Protein AF-A0A1G3PX96-F1 (afdb_monomer_lite)

Foldseek 3Di:
DVVVVVVVVVVVVVVVVVVPDPWDQWDQDLQAIDTDQFAHPVDGDGLQQWPDWDWDDDPPFIKIATAGPDLVVRLVRHDPVVSVVLVVCVVVVGHSTIHTCVVDPDDPVVVVVVNVVSSCVNVVVVD

Structure (mmCIF, N/CA/C/O backbone):
data_AF-A0A1G3PX96-F1
#
_entry.id   AF-A0A1G3PX96-F1
#
loop_
_atom_site.group_PDB
_atom_site.id
_atom_site.type_symbol
_atom_site.label_atom_id
_atom_site.label_alt_id
_atom_site.label_comp_id
_atom_site.label_asym_id
_atom_site.label_entity_id
_atom_site.label_seq_id
_atom_site.pdbx_PDB_ins_code
_atom_site.Cartn_x
_atom_site.Cartn_y
_atom_site.Cartn_z
_atom_site.occupancy
_atom_site.B_iso_or_equiv
_atom_site.auth_seq_id
_atom_site.auth_comp_id
_atom_site.auth_asym_id
_atom_site.auth_atom_id
_atom_site.pdbx_PDB_model_num
ATOM 1 N N . MET A 1 1 ? 21.114 -0.014 -28.220 1.00 61.03 1 MET A N 1
ATOM 2 C CA . MET A 1 1 ? 21.892 0.699 -27.184 1.00 61.03 1 MET A CA 1
ATOM 3 C C . MET A 1 1 ? 21.071 1.839 -26.574 1.00 61.03 1 MET A C 1
ATOM 5 O O . MET A 1 1 ? 20.675 1.695 -25.434 1.00 61.03 1 MET A O 1
ATOM 9 N N . MET A 1 2 ? 20.618 2.831 -27.353 1.00 66.69 2 MET A N 1
ATOM 10 C CA . MET A 1 2 ? 19.869 4.022 -26.882 1.00 66.69 2 MET A CA 1
ATOM 11 C C . MET A 1 2 ? 18.605 3.819 -26.003 1.00 66.69 2 MET A C 1
ATOM 13 O O . MET A 1 2 ? 18.319 4.648 -25.145 1.00 66.69 2 MET A O 1
ATOM 17 N N . LEU A 1 3 ? 17.810 2.759 -26.208 1.00 58.66 3 LEU A N 1
ATOM 18 C CA . LEU A 1 3 ? 16.559 2.534 -25.450 1.00 58.66 3 LEU A CA 1
ATOM 19 C C . LEU A 1 3 ? 16.793 2.022 -24.018 1.00 58.66 3 LEU A C 1
ATOM 21 O O . LEU A 1 3 ? 16.001 2.315 -23.124 1.00 58.66 3 LEU A O 1
ATOM 25 N N . LEU A 1 4 ? 17.881 1.276 -23.798 1.00 61.78 4 LEU A N 1
ATOM 26 C CA . LEU A 1 4 ? 18.263 0.781 -22.471 1.00 61.78 4 LEU A CA 1
ATOM 27 C C . LEU A 1 4 ? 18.743 1.932 -21.577 1.00 61.78 4 LEU A C 1
ATOM 29 O O . LEU A 1 4 ? 18.381 1.985 -20.402 1.00 61.78 4 LEU A O 1
ATOM 33 N N . ASP A 1 5 ? 19.461 2.894 -22.161 1.00 73.31 5 ASP A N 1
ATOM 34 C CA . ASP A 1 5 ? 19.997 4.059 -21.451 1.00 73.31 5 ASP A CA 1
ATOM 35 C C . ASP A 1 5 ? 18.872 4.975 -20.935 1.00 73.31 5 ASP A C 1
ATOM 37 O O . ASP A 1 5 ? 18.898 5.422 -19.787 1.00 73.31 5 ASP A O 1
ATOM 41 N N . LEU A 1 6 ? 17.817 5.183 -21.735 1.00 79.19 6 LEU A N 1
ATOM 42 C CA . LEU A 1 6 ? 16.636 5.958 -21.331 1.00 79.19 6 LEU A CA 1
ATOM 43 C C . LEU A 1 6 ? 15.854 5.294 -20.189 1.00 79.19 6 LEU A C 1
ATOM 45 O O . LEU A 1 6 ? 15.418 5.977 -19.259 1.00 79.19 6 LEU A O 1
ATOM 49 N N . GLY A 1 7 ? 15.695 3.967 -20.235 1.00 78.12 7 GLY A N 1
ATOM 50 C CA . GLY A 1 7 ? 15.040 3.206 -19.169 1.00 78.12 7 GLY A CA 1
ATOM 51 C C . GLY A 1 7 ? 15.807 3.285 -17.848 1.00 78.12 7 GLY A C 1
ATOM 52 O O . GLY A 1 7 ? 15.207 3.501 -16.792 1.00 78.12 7 GLY A O 1
ATOM 53 N N . PHE A 1 8 ? 17.138 3.190 -17.913 1.00 82.94 8 PHE A N 1
ATOM 54 C CA . PHE A 1 8 ? 18.003 3.339 -16.746 1.00 82.94 8 PHE A CA 1
ATOM 55 C C . PHE A 1 8 ? 17.891 4.741 -16.137 1.00 82.94 8 PHE A C 1
ATOM 57 O O . PHE A 1 8 ? 17.605 4.865 -14.944 1.00 82.94 8 PHE A O 1
ATOM 64 N N . ILE A 1 9 ? 18.004 5.794 -16.952 1.00 86.81 9 ILE A N 1
ATOM 65 C CA . ILE A 1 9 ? 17.875 7.187 -16.497 1.00 86.81 9 ILE A CA 1
ATOM 66 C C . ILE A 1 9 ? 16.503 7.435 -15.852 1.00 86.81 9 ILE A C 1
ATOM 68 O O . ILE A 1 9 ? 16.428 7.999 -14.760 1.00 86.81 9 ILE A O 1
ATOM 72 N N . ALA A 1 10 ? 15.410 6.973 -16.468 1.00 82.88 10 ALA A N 1
ATOM 73 C CA . ALA A 1 10 ? 14.068 7.114 -15.904 1.00 82.88 10 ALA A CA 1
ATOM 74 C C . ALA A 1 10 ? 13.923 6.396 -14.549 1.00 82.88 10 ALA A C 1
ATOM 76 O O . ALA A 1 10 ? 13.342 6.952 -13.611 1.00 82.88 10 ALA A O 1
ATOM 77 N N . SER A 1 11 ? 14.484 5.188 -14.423 1.00 80.69 11 SER A N 1
ATOM 78 C CA . SER A 1 11 ? 14.477 4.427 -13.170 1.00 80.69 11 SER A CA 1
ATOM 79 C C . SER A 1 11 ? 15.284 5.118 -12.065 1.00 80.69 11 SER A C 1
ATOM 81 O O . SER A 1 11 ? 14.831 5.172 -10.921 1.00 80.69 11 SER A O 1
ATOM 83 N N . LEU A 1 12 ? 16.419 5.734 -12.415 1.00 87.44 12 LEU A N 1
ATOM 84 C CA . LEU A 1 12 ? 17.262 6.483 -11.488 1.00 87.44 12 LEU A CA 1
ATOM 85 C C . LEU A 1 12 ? 16.552 7.746 -10.991 1.00 87.44 12 LEU A C 1
ATOM 87 O O . LEU A 1 12 ? 16.491 7.980 -9.786 1.00 87.44 12 LEU A O 1
ATOM 91 N N . ILE A 1 13 ? 15.944 8.521 -11.897 1.00 86.75 13 ILE A N 1
ATOM 92 C CA . ILE A 1 13 ? 15.150 9.708 -11.541 1.00 86.75 13 ILE A CA 1
ATOM 93 C C . ILE A 1 13 ? 13.994 9.318 -10.612 1.00 86.75 13 ILE A C 1
ATOM 95 O O . ILE A 1 13 ? 13.744 9.994 -9.612 1.00 86.75 13 ILE A O 1
ATOM 99 N N . TYR A 1 14 ? 13.292 8.221 -10.913 1.00 83.06 14 TYR A N 1
ATOM 100 C CA . TYR A 1 14 ? 12.226 7.707 -10.055 1.00 83.06 14 TYR A CA 1
ATOM 101 C C . TYR A 1 14 ? 12.754 7.277 -8.678 1.00 83.06 14 TYR A C 1
ATOM 103 O O . TYR A 1 14 ? 12.148 7.607 -7.658 1.00 83.06 14 TYR A O 1
ATOM 111 N N . GLY A 1 15 ? 13.897 6.591 -8.624 1.00 80.94 15 GLY A N 1
ATOM 112 C CA . GLY A 1 15 ? 14.554 6.196 -7.378 1.00 80.94 15 GLY A CA 1
ATOM 113 C C . GLY A 1 15 ? 14.916 7.397 -6.504 1.00 80.94 15 GLY A C 1
ATOM 114 O O . GLY A 1 15 ? 14.506 7.458 -5.348 1.00 80.94 15 GLY A O 1
ATOM 115 N N . VAL A 1 16 ? 15.590 8.398 -7.076 1.00 85.94 16 VAL A N 1
ATOM 116 C CA . VAL A 1 16 ? 15.965 9.635 -6.372 1.00 85.94 16 VAL A CA 1
ATOM 117 C C . VAL A 1 16 ? 14.732 10.377 -5.854 1.00 85.94 16 VAL A C 1
ATOM 119 O O . VAL A 1 16 ? 14.710 10.785 -4.693 1.00 85.94 16 VAL A O 1
ATOM 122 N N . LYS A 1 17 ? 13.665 10.488 -6.659 1.00 83.81 17 LYS A N 1
ATOM 123 C CA . LYS A 1 17 ? 12.395 11.081 -6.207 1.00 83.81 17 LYS A CA 1
ATOM 124 C C . LYS A 1 17 ? 11.827 10.366 -4.978 1.00 83.81 17 LYS A C 1
ATOM 126 O O . LYS A 1 17 ? 11.394 11.040 -4.053 1.00 83.81 17 LYS A O 1
ATOM 131 N N . ASN A 1 18 ? 11.869 9.034 -4.934 1.00 78.75 18 ASN A N 1
ATOM 132 C CA . ASN A 1 18 ? 11.373 8.262 -3.787 1.00 78.75 18 ASN A CA 1
ATOM 133 C C . ASN A 1 18 ? 12.252 8.373 -2.531 1.00 78.75 18 ASN A C 1
ATOM 135 O O . ASN A 1 18 ? 11.739 8.194 -1.429 1.00 78.75 18 ASN A O 1
ATOM 139 N N . ILE A 1 19 ? 13.553 8.642 -2.683 1.00 81.19 19 ILE A N 1
ATOM 140 C CA . ILE A 1 19 ? 14.466 8.883 -1.553 1.00 81.19 19 ILE A CA 1
ATOM 141 C C . ILE A 1 19 ? 14.180 10.249 -0.914 1.00 81.19 19 ILE A C 1
ATOM 143 O O . ILE A 1 19 ? 14.236 10.388 0.305 1.00 81.19 19 ILE A O 1
ATOM 147 N N . ILE A 1 20 ? 13.865 11.256 -1.733 1.00 86.75 20 ILE A N 1
ATOM 148 C CA . ILE A 1 20 ? 13.573 12.621 -1.269 1.00 86.75 20 ILE A CA 1
ATOM 149 C C . ILE A 1 20 ? 12.134 12.738 -0.737 1.00 86.75 20 ILE A C 1
ATOM 151 O O . ILE A 1 20 ? 11.863 13.566 0.134 1.00 86.75 20 ILE A O 1
ATOM 155 N N . ASP A 1 21 ? 11.210 11.914 -1.237 1.00 81.00 21 ASP A N 1
ATOM 156 C CA . ASP A 1 21 ? 9.813 11.886 -0.808 1.00 81.00 21 ASP A CA 1
ATOM 157 C C . ASP A 1 21 ? 9.669 11.354 0.629 1.00 81.00 21 ASP A C 1
ATOM 159 O O . ASP A 1 21 ? 9.725 10.148 0.882 1.00 81.00 21 ASP A O 1
ATOM 163 N N . LYS A 1 22 ? 9.453 12.288 1.562 1.00 80.62 22 LYS A N 1
ATOM 164 C CA . LYS A 1 22 ? 9.230 12.032 2.993 1.00 80.62 22 LYS A CA 1
ATOM 165 C C . LYS A 1 22 ? 7.772 11.712 3.339 1.00 80.62 22 LYS A C 1
ATOM 167 O O . LYS A 1 22 ? 7.435 11.677 4.522 1.00 80.62 22 LYS A O 1
ATOM 172 N N . SER A 1 23 ? 6.894 11.522 2.351 1.00 82.81 23 SER A N 1
ATOM 173 C CA . SER A 1 23 ? 5.529 11.079 2.629 1.00 82.81 23 SER A CA 1
ATOM 174 C C . SER A 1 23 ? 5.536 9.714 3.333 1.00 82.81 23 SER A C 1
ATOM 176 O O . SER A 1 23 ? 6.372 8.855 3.023 1.00 82.81 23 SER A O 1
ATOM 178 N N . PRO A 1 24 ? 4.629 9.489 4.301 1.00 84.75 24 PRO A N 1
ATOM 179 C CA . PRO A 1 24 ? 4.550 8.214 4.991 1.00 84.75 24 PRO A CA 1
ATOM 180 C C . PRO A 1 24 ? 4.276 7.080 4.000 1.00 84.75 24 PRO A C 1
ATOM 182 O O . PRO A 1 24 ? 3.464 7.194 3.074 1.00 84.75 24 PRO A O 1
ATOM 185 N N . LEU A 1 25 ? 4.974 5.961 4.211 1.00 84.44 25 LEU A N 1
ATOM 186 C CA . LEU A 1 25 ? 4.855 4.777 3.358 1.00 84.44 25 LEU A CA 1
ATOM 187 C C . LEU A 1 25 ? 3.440 4.202 3.414 1.00 84.44 25 LEU A C 1
ATOM 189 O O . LEU A 1 25 ? 2.905 3.770 2.392 1.00 84.44 25 LEU A O 1
ATOM 193 N N . LEU A 1 26 ? 2.869 4.234 4.617 1.00 86.38 26 LEU A N 1
ATOM 194 C CA . LEU A 1 26 ? 1.548 3.748 4.952 1.00 86.38 26 LEU A CA 1
ATOM 195 C C . LEU A 1 26 ? 1.022 4.530 6.161 1.00 86.38 26 LEU A C 1
ATOM 197 O O . LEU A 1 26 ? 1.739 4.708 7.145 1.00 86.38 26 LEU A O 1
ATOM 201 N N . ILE A 1 27 ? -0.224 4.973 6.081 1.00 89.19 27 ILE A N 1
ATOM 202 C CA . ILE A 1 27 ? -1.029 5.459 7.197 1.00 89.19 27 ILE A CA 1
ATOM 203 C C . ILE A 1 27 ? -2.162 4.455 7.370 1.00 89.19 27 ILE A C 1
ATOM 205 O O . ILE A 1 27 ? -2.827 4.105 6.397 1.00 89.19 27 ILE A O 1
ATOM 209 N N . ILE A 1 28 ? -2.362 3.999 8.602 1.00 88.75 28 ILE A N 1
ATOM 210 C CA . ILE A 1 28 ? -3.469 3.126 8.993 1.00 88.75 28 ILE A CA 1
ATOM 211 C C . ILE A 1 28 ? -4.318 3.922 9.983 1.00 88.75 28 ILE A C 1
ATOM 213 O O . ILE A 1 28 ? -3.783 4.444 10.963 1.00 88.75 28 ILE A O 1
ATOM 217 N N . SER A 1 29 ? -5.616 4.041 9.720 1.00 89.69 29 SER A N 1
ATOM 218 C CA . SER A 1 29 ? -6.570 4.717 10.601 1.00 89.69 29 SER A CA 1
ATOM 219 C C . SER A 1 29 ? -7.841 3.886 10.785 1.00 89.69 29 SER A C 1
ATOM 221 O O . SER A 1 29 ? -8.016 2.824 10.185 1.00 89.69 29 SER A O 1
ATOM 223 N N . SER A 1 30 ? -8.766 4.375 11.610 1.00 86.56 30 SER A N 1
ATOM 224 C CA . SER A 1 30 ? -10.087 3.766 11.792 1.00 86.56 30 SER A CA 1
ATOM 225 C C . SER A 1 30 ? -10.942 3.765 10.520 1.00 86.56 30 SER A C 1
ATOM 227 O O . SER A 1 30 ? -11.882 2.982 10.413 1.00 86.56 30 SER A O 1
ATOM 229 N N . GLU A 1 31 ? -10.644 4.624 9.548 1.00 89.94 31 GLU A N 1
ATOM 230 C CA . GLU A 1 31 ? -11.394 4.756 8.294 1.00 89.94 31 GLU A CA 1
ATOM 231 C C . GLU A 1 31 ? -10.811 3.887 7.177 1.00 89.94 31 GLU A C 1
ATOM 233 O O . GLU A 1 31 ? -11.557 3.433 6.309 1.00 89.94 31 GLU A O 1
ATOM 238 N N . GLY A 1 32 ? -9.498 3.649 7.183 1.00 92.31 32 GLY A N 1
ATOM 239 C CA . GLY A 1 32 ? -8.851 2.874 6.135 1.00 92.31 32 GLY A CA 1
ATOM 240 C C . GLY A 1 32 ? -7.331 2.959 6.131 1.00 92.31 32 GLY A C 1
ATOM 241 O O . GLY A 1 32 ? -6.684 3.179 7.157 1.00 92.31 32 GLY A O 1
ATOM 242 N N . ILE A 1 33 ? -6.774 2.787 4.934 1.00 92.88 33 ILE A N 1
ATOM 243 C CA . ILE A 1 33 ? -5.342 2.863 4.660 1.00 92.88 33 ILE A CA 1
ATOM 244 C C . ILE A 1 33 ? -5.031 3.830 3.515 1.00 92.88 33 ILE A C 1
ATOM 246 O O . ILE A 1 33 ? -5.699 3.856 2.482 1.00 92.88 33 ILE A O 1
ATOM 250 N N . SER A 1 34 ? -3.973 4.616 3.671 1.00 93.56 34 SER A N 1
ATOM 251 C CA . SER A 1 34 ? -3.445 5.500 2.626 1.00 93.56 34 SER A CA 1
ATOM 252 C C . SER A 1 34 ? -1.923 5.510 2.664 1.00 93.56 34 SER A C 1
ATOM 254 O O . SER A 1 34 ? -1.307 4.891 3.529 1.00 93.56 34 SER A O 1
ATOM 256 N N . GLY A 1 35 ? -1.280 6.169 1.705 1.00 89.38 35 GLY A N 1
ATOM 257 C CA . GLY A 1 35 ? 0.171 6.311 1.700 1.00 89.38 35 GLY A CA 1
ATOM 258 C C . GLY A 1 35 ? 0.795 6.040 0.346 1.00 89.38 35 GLY A C 1
ATOM 259 O O . GLY A 1 35 ? 0.151 5.636 -0.623 1.00 89.38 35 GLY A O 1
ATOM 260 N N . ARG A 1 36 ? 2.107 6.257 0.284 1.00 86.00 36 ARG A N 1
ATOM 261 C CA . ARG A 1 36 ? 2.871 6.315 -0.967 1.00 86.00 36 ARG A CA 1
ATOM 262 C C . ARG A 1 36 ? 2.639 5.136 -1.925 1.00 86.00 36 ARG A C 1
ATOM 264 O O . ARG A 1 36 ? 2.661 5.346 -3.147 1.00 86.00 36 ARG A O 1
ATOM 271 N N . TYR A 1 37 ? 2.422 3.936 -1.379 1.00 83.88 37 TYR A N 1
ATOM 272 C CA . TYR A 1 37 ? 2.266 2.675 -2.118 1.00 83.88 37 TYR A CA 1
ATOM 273 C C . TYR A 1 37 ? 0.816 2.217 -2.339 1.00 83.88 37 TYR A C 1
ATOM 275 O O . TYR A 1 37 ? 0.612 1.220 -3.030 1.00 83.88 37 TYR A O 1
ATOM 283 N N . ILE A 1 38 ? -0.174 2.930 -1.793 1.00 89.06 38 ILE A N 1
ATOM 284 C CA . ILE A 1 38 ? -1.601 2.612 -1.955 1.00 89.06 38 ILE A CA 1
ATOM 285 C C . ILE A 1 38 ? -2.287 3.750 -2.711 1.00 89.06 38 ILE A C 1
ATOM 287 O O . ILE A 1 38 ? -2.311 3.757 -3.938 1.00 89.06 38 ILE A O 1
ATOM 291 N N . LEU A 1 39 ? -2.782 4.753 -1.992 1.00 89.31 39 LEU A N 1
ATOM 292 C CA . LEU A 1 39 ? -3.418 5.948 -2.531 1.00 89.31 39 LEU A CA 1
ATOM 293 C C . LEU A 1 39 ? -2.686 7.190 -2.006 1.00 89.31 39 LEU A C 1
ATOM 295 O O . LEU A 1 39 ? -2.165 7.157 -0.887 1.00 89.31 39 LEU A O 1
ATOM 299 N N . PRO A 1 40 ? -2.606 8.281 -2.795 1.00 86.06 40 PRO A N 1
ATOM 300 C CA . PRO A 1 40 ? -2.009 9.532 -2.322 1.00 86.06 40 PRO A CA 1
ATOM 301 C C . PRO A 1 40 ? -2.655 9.975 -1.003 1.00 86.06 40 PRO A C 1
ATOM 303 O O . PRO A 1 40 ? -3.813 9.672 -0.766 1.00 86.06 40 PRO A O 1
ATOM 306 N N . LEU A 1 41 ? -1.933 10.715 -0.156 1.00 85.19 41 LEU A N 1
ATOM 307 C CA . LEU A 1 41 ? -2.406 11.081 1.194 1.00 85.19 41 LEU A CA 1
ATOM 308 C C . LEU A 1 41 ? -3.720 11.880 1.219 1.00 85.19 41 LEU A C 1
ATOM 310 O O . LEU A 1 41 ? -4.372 11.940 2.255 1.00 85.19 41 LEU A O 1
ATOM 314 N N . SER A 1 42 ? -4.091 12.506 0.100 1.00 86.00 42 SER A N 1
ATOM 315 C CA . SER A 1 42 ? -5.380 13.181 -0.087 1.00 86.00 42 SER A CA 1
ATOM 316 C C . SER A 1 42 ? -6.562 12.218 -0.237 1.00 86.00 42 SER A C 1
ATOM 318 O O . SER A 1 42 ? -7.704 12.657 -0.252 1.00 86.00 42 SER A O 1
ATOM 320 N N . GLU A 1 43 ? -6.291 10.925 -0.388 1.00 91.44 43 GLU A N 1
ATOM 321 C CA . GLU A 1 43 ? -7.248 9.859 -0.651 1.00 91.44 43 GLU A CA 1
ATOM 322 C C . GLU A 1 43 ? -7.075 8.735 0.375 1.00 91.44 43 GLU A C 1
ATOM 324 O O . GLU A 1 43 ? -5.994 8.518 0.926 1.00 91.44 43 GLU A O 1
ATOM 329 N N . MET A 1 44 ? -8.148 7.986 0.619 1.00 93.50 44 MET A N 1
ATOM 330 C CA . MET A 1 44 ? -8.167 6.890 1.588 1.00 93.50 44 MET A CA 1
ATOM 331 C C . MET A 1 44 ? -8.788 5.649 0.960 1.00 93.50 44 MET A C 1
ATOM 333 O O . MET A 1 44 ? -9.902 5.717 0.440 1.00 93.50 44 MET A O 1
ATOM 337 N N . LEU A 1 45 ? -8.090 4.515 1.035 1.00 95.50 45 LEU A N 1
ATOM 338 C CA . LEU A 1 45 ? -8.670 3.220 0.705 1.00 95.50 45 LEU A CA 1
ATOM 339 C C . LEU A 1 45 ? -9.405 2.725 1.944 1.00 95.50 45 LEU A C 1
ATOM 341 O O . LEU A 1 45 ? -8.773 2.357 2.935 1.00 95.50 45 LEU A O 1
ATOM 345 N N . ARG A 1 46 ? -10.733 2.761 1.912 1.00 95.06 46 ARG A N 1
ATOM 346 C CA . ARG A 1 46 ? -11.542 2.465 3.093 1.00 95.06 46 ARG A CA 1
ATOM 347 C C . ARG A 1 46 ? -11.599 0.971 3.374 1.00 95.06 46 ARG A C 1
ATOM 349 O O . ARG A 1 46 ? -11.528 0.158 2.452 1.00 95.06 46 ARG A O 1
ATOM 356 N N . TRP A 1 47 ? -11.780 0.599 4.640 1.00 94.00 47 TRP A N 1
ATOM 357 C CA . TRP A 1 47 ? -11.844 -0.811 5.046 1.00 94.00 47 TRP A CA 1
ATOM 358 C C . TRP A 1 47 ? -12.937 -1.598 4.310 1.00 94.00 47 TRP A C 1
ATOM 360 O O . TRP A 1 47 ? -12.735 -2.762 3.966 1.00 94.00 47 TRP A O 1
ATOM 370 N N . GLU A 1 48 ? -14.073 -0.962 4.020 1.00 94.19 48 GLU A N 1
ATOM 371 C CA . GLU A 1 48 ? -15.183 -1.548 3.270 1.00 94.19 48 GLU A CA 1
ATOM 372 C C . GLU A 1 48 ? -14.876 -1.792 1.785 1.00 94.19 48 GLU A C 1
ATOM 374 O O . GLU A 1 48 ? -15.531 -2.635 1.169 1.00 94.19 48 GLU A O 1
ATOM 379 N N . GLU A 1 49 ? -13.889 -1.101 1.213 1.00 95.88 49 GLU A N 1
ATOM 380 C CA . GLU A 1 49 ? -13.459 -1.265 -0.182 1.00 95.88 49 GLU A CA 1
ATOM 381 C C . GLU A 1 49 ? -12.474 -2.432 -0.344 1.00 95.88 49 GLU A C 1
ATOM 383 O O . GLU A 1 49 ? -12.295 -2.947 -1.450 1.00 95.88 49 GLU A O 1
ATOM 388 N N . ILE A 1 50 ? -11.851 -2.868 0.755 1.00 95.12 50 ILE A N 1
ATOM 389 C CA . ILE A 1 50 ? -10.876 -3.958 0.771 1.00 95.12 50 ILE A CA 1
ATOM 390 C C . ILE A 1 50 ? -11.611 -5.299 0.778 1.00 95.12 50 ILE A C 1
ATOM 392 O O . ILE A 1 50 ? -12.432 -5.587 1.655 1.00 95.12 50 ILE A O 1
ATOM 396 N N . ASP A 1 51 ? -11.283 -6.137 -0.201 1.00 94.94 51 ASP A N 1
ATOM 397 C CA . ASP A 1 51 ? -11.736 -7.523 -0.267 1.00 94.94 51 ASP A CA 1
ATOM 398 C C . ASP A 1 51 ? -10.892 -8.380 0.684 1.00 94.94 51 ASP A C 1
ATOM 400 O O . ASP A 1 51 ? -11.381 -8.897 1.694 1.00 94.94 51 ASP A O 1
ATOM 404 N N . LYS A 1 52 ? -9.578 -8.423 0.442 1.00 92.56 52 LYS A N 1
ATOM 405 C CA . LYS A 1 52 ? -8.637 -9.226 1.227 1.00 92.56 52 LYS A CA 1
ATOM 406 C C . LYS A 1 52 ? -7.253 -8.601 1.309 1.00 92.56 52 LYS A C 1
ATOM 408 O O . LYS A 1 52 ? -6.788 -7.940 0.379 1.00 92.56 52 LYS A O 1
ATOM 413 N N . ILE A 1 53 ? -6.583 -8.894 2.417 1.00 91.50 53 ILE A N 1
ATOM 414 C CA . ILE A 1 53 ? -5.185 -8.562 2.675 1.00 91.50 53 ILE A CA 1
ATOM 415 C C . ILE A 1 53 ? -4.465 -9.877 2.954 1.00 91.50 53 ILE A C 1
ATOM 417 O O . ILE A 1 53 ? -4.952 -10.698 3.725 1.00 91.50 53 ILE A O 1
ATOM 421 N N . PHE A 1 54 ? -3.340 -10.116 2.290 1.00 91.12 54 PHE A N 1
ATOM 422 C CA . PHE A 1 54 ? -2.604 -11.368 2.439 1.00 91.12 54 PHE A CA 1
ATOM 423 C C . PHE A 1 54 ? -1.120 -11.185 2.148 1.00 91.12 54 PHE A C 1
ATOM 425 O O . PHE A 1 54 ? -0.718 -10.264 1.439 1.00 91.12 54 PHE A O 1
ATOM 432 N N . ILE A 1 55 ? -0.297 -12.092 2.667 1.00 90.75 55 ILE A N 1
ATOM 433 C CA . ILE A 1 55 ? 1.121 -12.165 2.320 1.00 90.75 55 ILE A CA 1
ATOM 434 C C . ILE A 1 55 ? 1.307 -13.245 1.269 1.00 90.75 55 ILE A C 1
ATOM 436 O O . ILE A 1 55 ? 0.786 -14.350 1.408 1.00 90.75 55 ILE A O 1
ATOM 440 N N . TYR A 1 56 ? 2.086 -12.945 0.238 1.00 91.31 56 TYR A N 1
ATOM 441 C CA . TYR A 1 56 ? 2.480 -13.935 -0.752 1.00 91.31 56 TYR A CA 1
ATOM 442 C C . TYR A 1 56 ? 3.971 -13.806 -1.097 1.00 91.31 56 TYR A C 1
ATOM 444 O O . TYR A 1 56 ? 4.554 -12.719 -0.982 1.00 91.31 56 TYR A O 1
ATOM 452 N N . PRO A 1 57 ? 4.631 -14.915 -1.476 1.00 90.44 57 PRO A N 1
ATOM 453 C CA . PRO A 1 57 ? 6.005 -14.868 -1.944 1.00 90.44 57 PRO A CA 1
ATOM 454 C C . PRO A 1 57 ? 6.059 -14.276 -3.355 1.00 90.44 57 PRO A C 1
ATOM 456 O O . PRO A 1 57 ? 5.331 -14.691 -4.255 1.00 90.44 57 PRO A O 1
ATOM 459 N N . PHE A 1 58 ? 6.976 -13.340 -3.566 1.00 87.81 58 PHE A N 1
ATOM 460 C CA . PHE A 1 58 ? 7.305 -12.809 -4.880 1.00 87.81 58 PHE A CA 1
ATOM 461 C C . PHE A 1 58 ? 8.820 -12.815 -5.056 1.00 87.81 58 PHE A C 1
ATOM 463 O O . PHE A 1 58 ? 9.549 -12.016 -4.459 1.00 87.81 58 PHE A O 1
ATOM 470 N N . ARG A 1 59 ? 9.305 -13.742 -5.890 1.00 86.44 59 ARG A N 1
ATOM 471 C CA . ARG A 1 59 ? 10.738 -14.034 -6.038 1.00 86.44 59 ARG A CA 1
ATOM 472 C C . ARG A 1 59 ? 11.370 -14.335 -4.667 1.00 86.44 59 ARG A C 1
ATOM 474 O O . ARG A 1 59 ? 10.934 -15.259 -3.994 1.00 86.44 59 ARG A O 1
ATOM 481 N N . PHE A 1 60 ? 12.370 -13.556 -4.255 1.00 85.31 60 PHE A N 1
ATOM 482 C CA . PHE A 1 60 ? 13.106 -13.714 -2.994 1.00 85.31 60 PHE A CA 1
ATOM 483 C C . PHE A 1 60 ? 12.546 -12.856 -1.847 1.00 85.31 60 PHE A C 1
ATOM 485 O O . PHE A 1 60 ? 13.202 -12.700 -0.821 1.00 85.31 60 PHE A O 1
ATOM 492 N N . GLN A 1 61 ? 11.372 -12.243 -2.026 1.00 86.12 61 GLN A N 1
ATOM 493 C CA . GLN A 1 61 ? 10.767 -11.338 -1.049 1.00 86.12 61 GLN A CA 1
ATOM 494 C C . GLN A 1 61 ? 9.351 -11.786 -0.685 1.00 86.12 61 GLN A C 1
ATOM 496 O O . GLN A 1 61 ? 8.671 -12.457 -1.461 1.00 86.12 61 GLN A O 1
ATOM 501 N N . ARG A 1 62 ? 8.892 -11.374 0.499 1.00 88.75 62 ARG A N 1
ATOM 502 C CA . ARG A 1 62 ? 7.476 -11.421 0.867 1.00 88.75 62 ARG A CA 1
ATOM 503 C C . ARG A 1 62 ? 6.832 -10.079 0.527 1.00 88.75 62 ARG A C 1
ATOM 505 O O . ARG A 1 62 ? 7.423 -9.021 0.752 1.00 88.75 62 ARG A O 1
ATOM 512 N N . ILE A 1 63 ? 5.630 -10.132 -0.030 1.00 90.75 63 ILE A N 1
ATOM 513 C CA . ILE A 1 63 ? 4.843 -8.955 -0.394 1.00 90.75 63 ILE A CA 1
ATOM 514 C C . ILE A 1 63 ? 3.496 -9.038 0.312 1.00 90.75 63 ILE A C 1
ATOM 516 O O . ILE A 1 63 ? 2.882 -10.102 0.362 1.00 90.75 63 ILE A O 1
ATOM 520 N N . ILE A 1 64 ? 3.039 -7.903 0.833 1.00 90.12 64 ILE A N 1
ATOM 521 C CA . ILE A 1 64 ? 1.650 -7.709 1.233 1.00 90.12 64 ILE A CA 1
ATOM 522 C C . ILE A 1 64 ? 0.852 -7.378 -0.028 1.00 90.12 64 ILE A C 1
ATOM 524 O O . ILE A 1 64 ? 1.070 -6.342 -0.665 1.00 90.12 64 ILE A O 1
ATOM 528 N N . GLY A 1 65 ? -0.057 -8.276 -0.383 1.00 92.75 65 GLY A N 1
ATOM 529 C CA . GLY A 1 65 ? -1.078 -8.070 -1.395 1.00 92.75 65 GLY A CA 1
ATOM 530 C C . GLY A 1 65 ? -2.341 -7.496 -0.769 1.00 92.75 65 GLY A C 1
ATOM 531 O O . GLY A 1 65 ? -2.839 -8.020 0.227 1.00 92.75 65 GLY A O 1
ATOM 532 N N . ILE A 1 66 ? -2.869 -6.436 -1.375 1.00 93.62 66 ILE A N 1
ATOM 533 C CA . ILE A 1 66 ? -4.172 -5.867 -1.029 1.00 93.62 66 ILE A CA 1
ATOM 534 C C . ILE A 1 66 ? -5.043 -5.945 -2.272 1.00 93.62 66 ILE A C 1
ATOM 536 O O . ILE A 1 66 ? -4.717 -5.350 -3.304 1.00 93.62 66 ILE A O 1
ATOM 540 N N . GLU A 1 67 ? -6.139 -6.688 -2.164 1.00 95.38 67 GLU A N 1
ATOM 541 C CA . GLU A 1 67 ? -7.162 -6.758 -3.197 1.00 95.38 67 GLU A CA 1
ATOM 542 C C . GLU A 1 67 ? -8.388 -5.953 -2.780 1.00 95.38 67 GLU A C 1
ATOM 544 O O . GLU A 1 67 ? -8.796 -5.970 -1.616 1.00 95.38 67 GLU A O 1
ATOM 549 N N . VAL A 1 68 ? -8.961 -5.230 -3.738 1.00 96.12 68 VAL A N 1
ATOM 550 C CA . VAL A 1 68 ? -10.123 -4.364 -3.525 1.00 96.12 68 VAL A CA 1
ATOM 551 C C . VAL A 1 68 ? -11.315 -4.880 -4.317 1.00 96.12 68 VAL A C 1
ATOM 553 O O . VAL A 1 68 ? -11.153 -5.509 -5.361 1.00 96.12 68 VAL A O 1
ATOM 556 N N . LYS A 1 69 ? -12.518 -4.585 -3.827 1.00 96.44 69 LYS A N 1
ATOM 557 C CA . LYS A 1 69 ? -13.775 -5.071 -4.413 1.00 96.44 69 LYS A CA 1
ATOM 558 C C . LYS A 1 69 ? -14.049 -4.486 -5.800 1.00 96.44 69 LYS A C 1
ATOM 560 O O . LYS A 1 69 ? -14.496 -5.209 -6.683 1.00 96.44 69 LYS A O 1
ATOM 565 N N . ASP A 1 70 ? -13.759 -3.196 -5.988 1.00 96.44 70 ASP A N 1
ATOM 566 C CA . ASP A 1 70 ? -13.866 -2.496 -7.275 1.00 96.44 70 ASP A CA 1
ATOM 567 C C . ASP A 1 70 ? -12.538 -1.801 -7.629 1.00 96.44 70 ASP A C 1
ATOM 569 O O . ASP A 1 70 ? -12.303 -0.638 -7.278 1.00 96.44 70 ASP A O 1
ATOM 573 N N . PRO A 1 71 ? -11.633 -2.515 -8.314 1.00 95.12 71 PRO A N 1
ATOM 574 C CA . PRO A 1 71 ? -10.323 -1.993 -8.674 1.00 95.12 71 PRO A CA 1
ATOM 575 C C . PRO A 1 71 ? -10.377 -0.769 -9.573 1.00 95.12 71 PRO A C 1
ATOM 577 O O . PRO A 1 71 ? -9.553 0.129 -9.425 1.00 95.12 71 PRO A O 1
ATOM 580 N N . GLU A 1 72 ? -11.318 -0.716 -10.511 1.00 94.38 72 GLU A N 1
ATOM 581 C CA . GLU A 1 72 ? -11.378 0.381 -11.471 1.00 94.38 72 GLU A CA 1
ATOM 582 C C . GLU A 1 72 ? -11.753 1.684 -10.769 1.00 94.38 72 GLU A C 1
ATOM 584 O O . GLU A 1 72 ? -11.061 2.688 -10.955 1.00 94.38 72 GLU A O 1
ATOM 589 N N . SER A 1 73 ? -12.757 1.649 -9.888 1.00 95.44 73 SER A N 1
ATOM 590 C CA . SER A 1 73 ? -13.136 2.794 -9.052 1.00 95.44 73 SER A CA 1
ATOM 591 C C . SER A 1 73 ? -11.979 3.263 -8.164 1.00 95.44 73 SER A C 1
ATOM 593 O O . SER A 1 73 ? -11.610 4.441 -8.166 1.00 95.44 73 SER A O 1
ATOM 595 N N . VAL A 1 74 ? -11.317 2.334 -7.463 1.00 95.81 74 VAL A N 1
ATOM 596 C CA . VAL A 1 74 ? -10.201 2.682 -6.574 1.00 95.81 74 VAL A CA 1
ATOM 597 C C . VAL A 1 74 ? -9.028 3.290 -7.346 1.00 95.81 74 VAL A C 1
ATOM 599 O O . VAL A 1 74 ? -8.490 4.321 -6.938 1.00 95.81 74 VAL A O 1
ATOM 602 N N . LEU A 1 75 ? -8.633 2.688 -8.469 1.00 94.19 75 LEU A N 1
ATOM 603 C CA . LEU A 1 75 ? -7.475 3.130 -9.244 1.00 94.19 75 LEU A CA 1
ATOM 604 C C . LEU A 1 75 ? -7.699 4.482 -9.936 1.00 94.19 75 LEU A C 1
ATOM 606 O O . LEU A 1 75 ? -6.720 5.162 -10.251 1.00 94.19 75 LEU A O 1
ATOM 610 N N . MET A 1 76 ? -8.947 4.915 -10.158 1.00 94.62 76 MET A N 1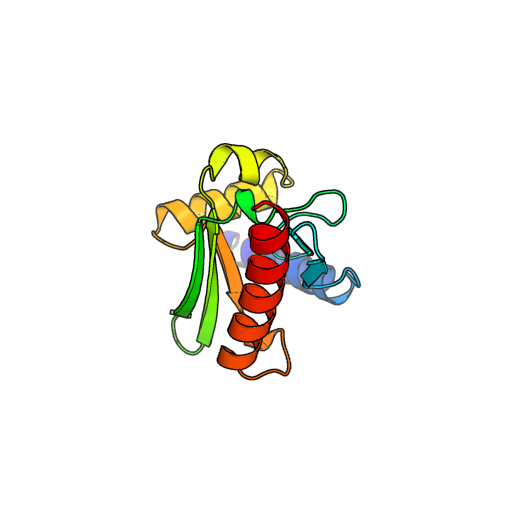
ATOM 611 C CA . MET A 1 76 ? -9.242 6.257 -10.681 1.00 94.62 76 MET A CA 1
ATOM 612 C C . MET A 1 76 ? -8.803 7.385 -9.739 1.00 94.62 76 MET A C 1
ATOM 614 O O . MET A 1 76 ? -8.511 8.475 -10.227 1.00 94.62 76 MET A O 1
ATOM 618 N N . ARG A 1 77 ? -8.661 7.109 -8.437 1.00 93.88 77 ARG A N 1
ATOM 619 C CA . ARG A 1 77 ? -8.167 8.055 -7.418 1.00 93.88 77 ARG A CA 1
ATOM 620 C C . ARG A 1 77 ? -6.642 8.223 -7.422 1.00 93.88 77 ARG A C 1
ATOM 622 O O . ARG A 1 77 ? -6.090 9.040 -6.689 1.00 93.88 77 ARG A O 1
ATOM 629 N N . MET A 1 78 ? -5.927 7.444 -8.236 1.00 90.88 78 MET A N 1
ATOM 630 C CA . MET A 1 78 ? -4.472 7.533 -8.360 1.00 90.88 78 MET A CA 1
ATOM 631 C C . MET A 1 78 ? -4.046 8.470 -9.498 1.00 90.88 78 MET A C 1
ATOM 633 O O . MET A 1 78 ? -4.701 8.518 -10.543 1.00 90.88 78 MET A O 1
ATOM 637 N N . PRO A 1 79 ? -2.864 9.110 -9.387 1.00 89.69 79 PRO A N 1
ATOM 638 C CA . PRO A 1 79 ? -2.231 9.770 -10.524 1.00 89.69 79 PRO A CA 1
ATOM 639 C C . PRO A 1 79 ? -2.080 8.815 -11.715 1.00 89.69 79 PRO A C 1
ATOM 641 O O . PRO A 1 79 ? -1.724 7.645 -11.540 1.00 89.69 79 PRO A O 1
ATOM 644 N N . GLU A 1 80 ? -2.281 9.323 -12.934 1.00 90.00 80 GLU A N 1
ATOM 645 C CA . GLU A 1 80 ? -2.382 8.510 -14.154 1.00 90.00 80 GLU A CA 1
ATOM 646 C C . GLU A 1 80 ? -1.211 7.532 -14.339 1.00 90.00 80 GLU A C 1
ATOM 648 O O . GLU A 1 80 ? -1.416 6.366 -14.677 1.00 90.00 80 GLU A O 1
ATOM 653 N N . ALA A 1 81 ? 0.018 7.980 -14.069 1.00 86.56 81 ALA A N 1
ATOM 654 C CA . ALA A 1 81 ? 1.204 7.137 -14.179 1.00 86.56 81 ALA A CA 1
ATOM 655 C C . ALA A 1 81 ? 1.146 5.921 -13.236 1.00 86.56 81 ALA A C 1
ATOM 657 O O . ALA A 1 81 ? 1.380 4.797 -13.681 1.00 86.56 81 ALA A O 1
ATOM 658 N N . LYS A 1 82 ? 0.776 6.126 -11.963 1.00 86.69 82 LYS A N 1
ATOM 659 C CA . LYS A 1 82 ? 0.653 5.039 -10.980 1.00 86.69 82 LYS A CA 1
ATOM 660 C C . LYS A 1 82 ? -0.534 4.128 -11.303 1.00 86.69 82 LYS A C 1
ATOM 662 O O . LYS A 1 82 ? -0.396 2.911 -11.229 1.00 86.69 82 LYS A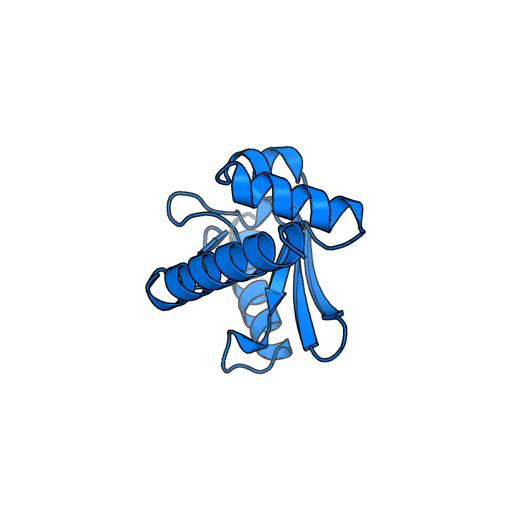 O 1
ATOM 667 N N . ARG A 1 83 ? -1.658 4.699 -11.752 1.00 92.56 83 ARG A N 1
ATOM 668 C CA . ARG A 1 83 ? -2.830 3.945 -12.223 1.00 92.56 83 ARG A CA 1
ATOM 669 C C . ARG A 1 83 ? -2.469 2.981 -13.354 1.00 92.56 83 ARG A C 1
ATOM 671 O O . ARG A 1 83 ? -2.848 1.816 -13.302 1.00 92.56 83 ARG A O 1
ATOM 678 N N . ARG A 1 84 ? -1.713 3.437 -14.362 1.00 91.25 84 ARG A N 1
ATOM 679 C CA . ARG A 1 84 ? -1.258 2.577 -15.472 1.00 91.25 84 ARG A CA 1
ATOM 680 C C . ARG A 1 84 ? -0.375 1.427 -14.984 1.00 91.25 84 ARG A C 1
ATOM 682 O O . ARG A 1 84 ? -0.579 0.295 -15.410 1.00 91.25 84 ARG A O 1
ATOM 689 N N . MET A 1 85 ? 0.557 1.700 -14.069 1.00 87.50 85 MET A N 1
ATOM 690 C CA . MET A 1 85 ? 1.413 0.664 -13.473 1.00 87.50 85 MET A CA 1
ATOM 691 C C . MET A 1 85 ? 0.597 -0.371 -12.690 1.00 87.50 85 MET A C 1
ATOM 693 O O . MET A 1 85 ? 0.806 -1.569 -12.866 1.00 87.50 85 MET A O 1
ATOM 697 N N . ALA A 1 86 ? -0.364 0.077 -11.878 1.00 90.50 86 ALA A N 1
ATOM 698 C CA . ALA A 1 86 ? -1.235 -0.809 -11.113 1.00 90.50 86 ALA A CA 1
ATOM 699 C C . ALA A 1 86 ? -2.098 -1.693 -12.029 1.00 90.50 86 ALA A C 1
ATOM 701 O O . ALA A 1 86 ? -2.144 -2.906 -11.840 1.00 90.50 86 ALA A O 1
ATOM 702 N N . LYS A 1 87 ? -2.702 -1.121 -13.082 1.00 93.25 87 LYS A N 1
ATOM 703 C CA . LYS A 1 87 ? -3.455 -1.890 -14.091 1.00 93.25 87 LYS A CA 1
ATOM 704 C C . LYS A 1 87 ? -2.595 -2.949 -14.774 1.00 93.25 87 LYS A C 1
ATOM 706 O O . LYS A 1 87 ? -3.025 -4.086 -14.927 1.00 93.25 87 LYS A O 1
ATOM 711 N N . TRP A 1 88 ? -1.368 -2.596 -15.153 1.00 90.50 88 TRP A N 1
ATOM 712 C CA . TRP A 1 88 ? -0.448 -3.544 -15.776 1.00 90.50 88 TRP A CA 1
ATOM 713 C C . TRP A 1 88 ? -0.076 -4.692 -14.832 1.00 90.50 88 TRP A C 1
ATOM 715 O O . TRP A 1 88 ? -0.156 -5.850 -15.230 1.00 90.50 88 TRP A O 1
ATOM 725 N N . SER A 1 89 ? 0.239 -4.378 -13.571 1.00 89.38 89 SER A N 1
ATOM 726 C CA . SER A 1 89 ? 0.497 -5.374 -12.523 1.00 89.38 89 SER A CA 1
ATOM 727 C C . SER A 1 89 ? -0.691 -6.328 -12.352 1.00 89.38 89 SER A C 1
ATOM 729 O O . SER A 1 89 ? -0.521 -7.545 -12.356 1.00 89.38 89 SER A O 1
ATOM 731 N N . ARG A 1 90 ? -1.913 -5.791 -12.283 1.00 93.50 90 ARG A N 1
ATOM 732 C CA . ARG A 1 90 ? -3.140 -6.592 -12.172 1.00 93.50 90 ARG A CA 1
ATOM 733 C C . ARG A 1 90 ? -3.378 -7.505 -13.366 1.00 93.50 90 ARG A C 1
ATOM 735 O O . ARG A 1 90 ? -3.746 -8.659 -13.181 1.00 93.50 90 ARG A O 1
ATOM 742 N N . ASN A 1 91 ? -3.131 -7.020 -14.581 1.00 93.25 91 ASN A N 1
ATOM 743 C CA . ASN A 1 91 ? -3.282 -7.825 -15.796 1.00 93.25 91 ASN A CA 1
ATOM 744 C C . ASN A 1 91 ? -2.316 -9.024 -15.838 1.00 93.25 91 ASN A C 1
ATOM 746 O O . ASN A 1 91 ? -2.556 -9.965 -16.587 1.00 93.25 91 ASN A O 1
ATOM 750 N N . MET A 1 92 ? -1.252 -9.020 -15.026 1.00 91.19 92 MET A N 1
ATOM 751 C CA . MET A 1 92 ? -0.361 -1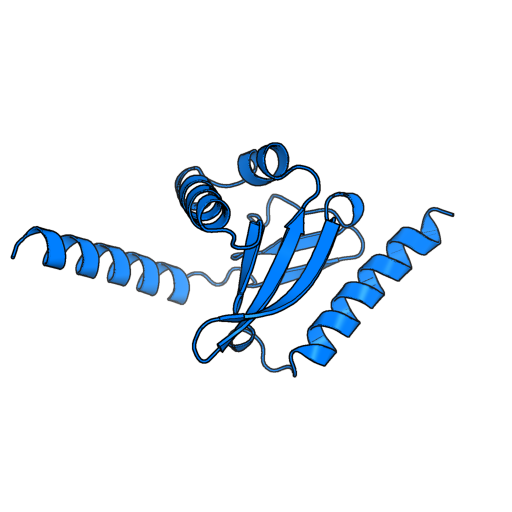0.172 -14.830 1.00 91.19 92 MET A CA 1
ATOM 752 C C . MET A 1 92 ? -0.804 -11.120 -13.704 1.00 91.19 92 MET A C 1
ATOM 754 O O . MET A 1 92 ? -0.081 -12.059 -13.380 1.00 91.19 92 MET A O 1
ATOM 758 N N . GLY A 1 93 ? -1.962 -10.880 -13.086 1.00 91.62 93 GLY A N 1
ATOM 759 C CA . GLY A 1 93 ? -2.477 -11.676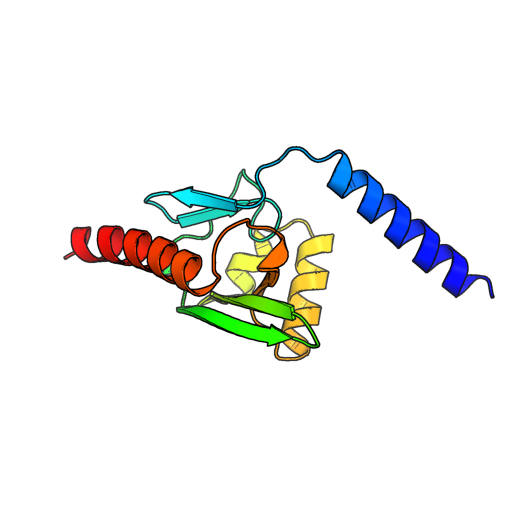 -11.972 1.00 91.62 93 GLY A CA 1
ATOM 760 C C . GLY A 1 93 ? -1.972 -11.246 -10.593 1.00 91.62 93 GLY A C 1
ATOM 761 O O . GLY A 1 93 ? -2.181 -11.975 -9.625 1.00 91.62 93 GLY A O 1
ATOM 762 N N . TYR A 1 94 ? -1.317 -10.085 -10.473 1.00 93.12 94 TYR A N 1
ATOM 763 C CA . TYR A 1 94 ? -0.919 -9.550 -9.168 1.00 93.12 94 TYR A CA 1
ATOM 764 C C . TYR A 1 94 ? -2.069 -8.790 -8.482 1.00 93.12 94 TYR A C 1
ATOM 766 O O . TYR A 1 94 ? -2.942 -8.248 -9.163 1.00 93.12 94 TYR A O 1
ATOM 774 N N . PRO A 1 95 ? -2.052 -8.689 -7.140 1.00 93.81 95 PRO A N 1
ATOM 775 C CA . PRO A 1 95 ? -3.014 -7.891 -6.378 1.00 93.81 95 PRO A CA 1
ATOM 776 C C . PRO A 1 95 ? -3.066 -6.422 -6.810 1.00 93.81 95 PRO A C 1
ATOM 778 O O . PRO A 1 95 ? -2.089 -5.895 -7.353 1.00 93.81 95 PRO A O 1
ATOM 781 N N . THR A 1 96 ? -4.176 -5.746 -6.487 1.00 94.44 96 THR A N 1
ATOM 782 C CA . THR A 1 96 ? -4.371 -4.296 -6.724 1.00 94.44 96 THR A CA 1
ATOM 783 C C . THR A 1 96 ? -3.188 -3.464 -6.245 1.00 94.44 96 THR A C 1
ATOM 785 O O . THR A 1 96 ? -2.646 -2.660 -7.004 1.00 94.44 96 THR A O 1
ATOM 788 N N . PHE A 1 97 ? -2.789 -3.671 -4.989 1.00 93.12 97 PHE A N 1
ATOM 789 C CA . PHE A 1 97 ? -1.641 -3.014 -4.385 1.00 93.12 97 PHE A CA 1
ATOM 790 C C . PHE A 1 97 ? -0.672 -4.054 -3.847 1.00 93.12 97 PHE A C 1
ATOM 792 O O . PHE A 1 97 ? -1.071 -5.073 -3.284 1.00 93.12 97 PHE A O 1
ATOM 799 N N . ASN A 1 98 ? 0.613 -3.764 -4.024 1.00 91.44 98 ASN A N 1
ATOM 800 C CA . ASN A 1 98 ? 1.715 -4.631 -3.644 1.00 91.44 98 ASN A CA 1
ATOM 801 C C . ASN A 1 98 ? 2.698 -3.817 -2.817 1.00 91.44 98 ASN A C 1
ATOM 803 O O . ASN A 1 98 ? 3.303 -2.869 -3.320 1.00 91.44 98 ASN A O 1
ATOM 807 N N . ILE A 1 99 ? 2.848 -4.185 -1.550 1.00 88.88 99 ILE A N 1
ATOM 808 C CA . ILE A 1 99 ? 3.724 -3.487 -0.614 1.00 88.88 99 ILE A CA 1
ATOM 809 C C . ILE A 1 99 ? 4.793 -4.471 -0.158 1.00 88.88 99 ILE A C 1
ATOM 811 O O . ILE A 1 99 ? 4.488 -5.518 0.410 1.00 88.88 99 ILE A O 1
ATOM 815 N N . SER A 1 100 ? 6.059 -4.157 -0.433 1.00 87.19 100 SER A N 1
ATOM 816 C CA . SER A 1 100 ? 7.165 -4.997 0.029 1.00 87.19 100 SER A CA 1
ATOM 817 C C . SER A 1 100 ? 7.218 -4.973 1.551 1.00 87.19 100 SER A C 1
ATOM 819 O O . SER A 1 100 ? 7.220 -3.900 2.156 1.00 87.19 100 SER A O 1
ATOM 821 N N . THR A 1 101 ? 7.316 -6.146 2.179 1.00 84.88 101 THR A N 1
ATOM 822 C CA . THR A 1 101 ? 7.458 -6.206 3.638 1.00 84.88 101 THR A CA 1
ATOM 823 C C . THR A 1 101 ? 8.790 -5.632 4.109 1.00 84.88 101 THR A C 1
ATOM 825 O O . THR A 1 101 ? 8.892 -5.207 5.250 1.00 84.88 101 THR A O 1
ATOM 828 N N . GLY A 1 102 ? 9.799 -5.565 3.230 1.00 83.19 102 GLY A N 1
ATOM 829 C CA . GLY A 1 102 ? 11.098 -4.954 3.529 1.00 83.19 102 GLY A CA 1
ATOM 830 C C . GLY A 1 102 ? 11.049 -3.436 3.737 1.00 83.19 102 GLY A C 1
ATOM 831 O O . GLY A 1 102 ? 12.049 -2.845 4.126 1.00 83.19 102 GLY A O 1
ATOM 832 N N . LEU A 1 103 ? 9.900 -2.798 3.489 1.00 80.94 103 LEU A N 1
ATOM 833 C CA . LEU A 1 103 ? 9.663 -1.391 3.824 1.00 80.94 103 LEU A CA 1
ATOM 834 C C . LEU A 1 103 ? 9.386 -1.173 5.316 1.00 80.94 103 LEU A C 1
ATOM 836 O O . LEU A 1 103 ? 9.380 -0.031 5.772 1.00 80.94 103 LEU A O 1
ATOM 840 N N . PHE A 1 104 ? 9.135 -2.248 6.062 1.00 79.50 104 PHE A N 1
ATOM 841 C CA . PHE A 1 104 ? 8.763 -2.208 7.467 1.00 79.50 104 PHE A CA 1
ATOM 842 C C . PHE A 1 104 ? 9.764 -3.002 8.306 1.00 79.50 104 PHE A C 1
ATOM 844 O O . PHE A 1 104 ? 10.323 -3.994 7.849 1.00 79.50 104 PHE A O 1
ATOM 851 N N . ASN A 1 105 ? 9.954 -2.589 9.559 1.00 76.12 105 ASN A N 1
ATOM 852 C CA . ASN A 1 105 ? 10.837 -3.275 10.507 1.00 76.12 105 ASN A CA 1
ATOM 853 C C . ASN A 1 105 ? 10.087 -4.297 11.390 1.00 76.12 105 ASN A C 1
ATOM 855 O O . ASN A 1 105 ? 10.514 -4.585 12.504 1.00 76.12 105 ASN A O 1
ATOM 859 N N . PHE A 1 106 ? 8.946 -4.803 10.915 1.00 71.50 106 PHE A N 1
ATOM 860 C CA . PHE A 1 106 ? 8.091 -5.758 11.629 1.00 71.50 106 PHE A CA 1
ATOM 861 C C . PHE A 1 106 ? 8.162 -7.134 10.977 1.00 71.50 106 PHE A C 1
ATOM 863 O O . PHE A 1 106 ? 8.473 -7.255 9.784 1.00 71.50 106 PHE A O 1
ATOM 870 N N . LYS A 1 107 ? 7.812 -8.186 11.726 1.00 80.75 107 LYS A N 1
ATOM 871 C CA . LYS A 1 107 ? 7.550 -9.473 11.080 1.00 80.75 107 LYS A CA 1
ATOM 872 C C . LYS A 1 107 ? 6.293 -9.321 10.213 1.00 80.75 107 LYS A C 1
ATOM 874 O O . LYS A 1 107 ? 5.325 -8.708 10.650 1.00 80.75 107 LYS A O 1
ATOM 879 N N . PRO A 1 108 ? 6.264 -9.878 8.993 1.00 74.31 108 PRO A N 1
ATOM 880 C CA . PRO A 1 108 ? 5.097 -9.778 8.118 1.00 74.31 108 PRO A CA 1
ATOM 881 C C . PRO A 1 108 ? 3.785 -10.216 8.773 1.00 74.31 108 PRO A C 1
ATOM 883 O O . PRO A 1 108 ? 2.766 -9.569 8.566 1.00 74.31 108 PRO A O 1
ATOM 886 N N . ASP A 1 109 ? 3.815 -11.252 9.608 1.00 78.75 109 ASP A N 1
ATOM 887 C CA . ASP A 1 109 ? 2.610 -11.756 10.271 1.00 78.75 109 ASP A CA 1
ATOM 888 C C . ASP A 1 109 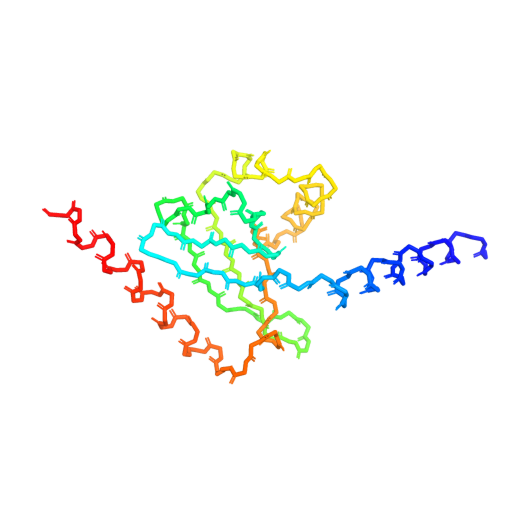? 2.049 -10.736 11.285 1.00 78.75 109 ASP A C 1
ATOM 890 O O . ASP A 1 109 ? 0.851 -10.462 11.271 1.00 78.75 109 ASP A O 1
ATOM 894 N N . GLU A 1 110 ? 2.917 -10.049 12.042 1.00 80.62 110 GLU A N 1
ATOM 895 C CA . GLU A 1 110 ? 2.532 -8.947 12.948 1.00 80.62 110 GLU A CA 1
ATOM 896 C C . GLU A 1 110 ? 1.860 -7.795 12.183 1.00 80.62 110 GLU A C 1
ATOM 898 O O . GLU A 1 110 ? 0.938 -7.147 12.673 1.00 80.62 110 GLU A O 1
ATOM 903 N N . PHE A 1 111 ? 2.299 -7.535 10.949 1.00 78.94 111 PHE A N 1
ATOM 904 C CA . PHE A 1 111 ? 1.712 -6.492 10.113 1.00 78.94 111 PHE A CA 1
ATOM 905 C C . PHE A 1 111 ? 0.272 -6.828 9.691 1.00 78.94 111 PHE A C 1
ATOM 907 O O . PHE A 1 111 ? -0.593 -5.951 9.705 1.00 78.94 111 PHE A O 1
ATOM 914 N N . ILE A 1 112 ? -0.002 -8.090 9.344 1.00 80.69 112 ILE A N 1
ATOM 915 C CA . ILE A 1 112 ? -1.366 -8.543 9.031 1.00 80.69 112 ILE A CA 1
ATOM 916 C C . ILE A 1 112 ? -2.250 -8.478 10.275 1.00 80.69 112 ILE A C 1
ATOM 918 O O . ILE A 1 112 ? -3.373 -7.986 10.184 1.00 80.69 112 ILE A O 1
ATOM 922 N N . GLU A 1 113 ? -1.739 -8.896 11.434 1.00 83.56 113 GLU A N 1
ATOM 923 C CA . GLU A 1 113 ? -2.466 -8.801 12.705 1.00 83.56 113 GLU A CA 1
ATOM 924 C C . GLU A 1 113 ? -2.872 -7.357 13.028 1.00 83.56 113 GLU A C 1
ATOM 926 O O . GLU A 1 113 ? -4.019 -7.107 13.404 1.00 83.56 113 GLU A O 1
ATOM 931 N N . ILE A 1 114 ? -1.970 -6.390 12.824 1.00 82.25 114 ILE A N 1
ATOM 932 C CA . ILE A 1 114 ? -2.279 -4.967 13.006 1.00 82.25 114 ILE A CA 1
ATOM 933 C C . ILE A 1 114 ? -3.407 -4.540 12.061 1.00 82.25 114 ILE A C 1
ATOM 935 O O . ILE A 1 114 ? -4.380 -3.938 12.512 1.00 82.25 114 ILE A O 1
ATOM 939 N N . LEU A 1 115 ? -3.316 -4.857 10.768 1.00 81.44 115 LEU A N 1
ATOM 940 C CA . LEU A 1 115 ? -4.338 -4.453 9.797 1.00 81.44 115 LEU A CA 1
ATOM 941 C C . LEU A 1 115 ? -5.708 -5.072 10.090 1.00 81.44 115 LEU A C 1
ATOM 943 O O . LEU A 1 115 ? -6.720 -4.373 10.040 1.00 81.44 115 LEU A O 1
ATOM 947 N N . GLU A 1 116 ? -5.747 -6.358 10.434 1.00 82.19 116 GLU A N 1
ATOM 948 C CA . GLU A 1 116 ? -6.997 -7.048 10.756 1.00 82.19 116 GLU A CA 1
ATOM 949 C C . GLU A 1 116 ? -7.615 -6.550 12.065 1.00 82.19 116 GLU A C 1
ATOM 951 O O . GLU A 1 116 ? -8.843 -6.473 12.170 1.00 82.19 116 GLU A O 1
ATOM 956 N N . LYS A 1 117 ? -6.800 -6.116 13.035 1.00 85.00 117 LYS A N 1
ATOM 957 C CA . LYS A 1 117 ? -7.298 -5.448 14.241 1.00 85.00 117 LYS A CA 1
ATOM 958 C C . LYS A 1 117 ? -8.069 -4.171 13.892 1.00 85.00 117 LYS A C 1
ATOM 960 O O . LYS A 1 117 ? -9.230 -4.050 14.277 1.00 85.00 117 LYS A O 1
ATOM 965 N N . PHE A 1 118 ? -7.476 -3.264 13.111 1.00 83.06 118 PHE A N 1
ATOM 966 C CA . PHE A 1 118 ? -8.150 -2.025 12.687 1.00 83.06 118 PHE A CA 1
ATOM 967 C C . PHE A 1 118 ? -9.413 -2.307 11.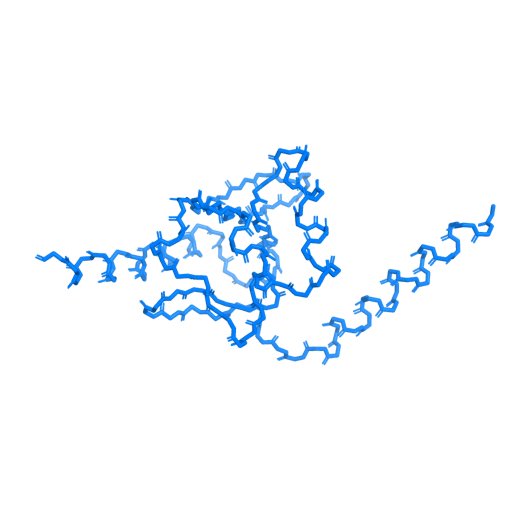861 1.00 83.06 118 PHE A C 1
ATOM 969 O O . PHE A 1 118 ? -10.457 -1.685 12.074 1.00 83.06 118 PHE A O 1
ATOM 976 N N . ARG A 1 119 ? -9.344 -3.285 10.950 1.00 79.81 119 ARG A N 1
ATOM 977 C CA . ARG A 1 119 ? -10.486 -3.703 10.128 1.00 79.81 119 ARG A CA 1
ATOM 978 C C . ARG A 1 119 ? -11.638 -4.236 10.985 1.00 79.81 119 ARG A C 1
ATOM 980 O O . ARG A 1 119 ? -12.790 -3.858 10.770 1.00 79.81 119 ARG A O 1
ATOM 987 N N . THR A 1 120 ? -11.337 -5.088 11.962 1.00 81.56 120 THR A N 1
ATOM 988 C CA . THR A 1 120 ? -12.338 -5.713 12.838 1.00 81.56 120 THR A CA 1
ATOM 989 C C . THR A 1 120 ? -12.951 -4.707 13.803 1.00 81.56 120 THR A C 1
ATOM 991 O O . THR A 1 120 ? -14.168 -4.702 13.971 1.00 81.56 120 THR A O 1
ATOM 994 N N . GLU A 1 121 ? -12.148 -3.819 14.395 1.00 80.56 121 GLU A N 1
ATOM 995 C CA . GLU A 1 121 ? -12.642 -2.746 15.265 1.00 80.56 121 GLU A CA 1
ATOM 996 C C . GLU A 1 121 ? -13.648 -1.855 14.526 1.00 80.56 121 GLU A C 1
ATOM 998 O O . GLU A 1 121 ? -14.712 -1.549 15.064 1.00 80.56 121 GLU A O 1
ATOM 1003 N N . LYS A 1 122 ? -13.382 -1.513 13.258 1.00 73.62 122 LYS A N 1
ATOM 1004 C CA . LYS A 1 122 ? -14.310 -0.708 12.457 1.00 73.62 122 LYS A CA 1
ATOM 1005 C C . LYS A 1 122 ? -15.572 -1.469 12.048 1.00 73.62 122 LYS A C 1
ATOM 1007 O O . LYS A 1 122 ? -16.673 -0.934 12.154 1.00 73.62 122 LYS A O 1
ATOM 1012 N N . LEU A 1 123 ? -15.435 -2.708 11.573 1.00 66.75 123 LEU A N 1
ATOM 1013 C CA . LEU A 1 123 ? -16.581 -3.510 11.128 1.00 66.75 123 LEU A CA 1
ATOM 1014 C C . LEU A 1 123 ? -17.457 -3.991 12.296 1.00 66.75 123 LEU A C 1
ATOM 1016 O O . LEU A 1 123 ? -18.655 -4.188 12.113 1.00 66.75 123 LEU A O 1
ATOM 1020 N N . GLY A 1 124 ? -16.883 -4.153 13.489 1.00 61.12 124 GLY A N 1
ATOM 1021 C CA . GLY A 1 124 ? -17.604 -4.484 14.718 1.00 61.12 124 GLY A CA 1
ATOM 1022 C C . GLY A 1 124 ? -18.403 -3.316 15.299 1.00 61.12 124 GLY A C 1
ATOM 1023 O O . GLY A 1 124 ? -19.424 -3.556 15.929 1.00 61.12 124 GLY A O 1
ATOM 1024 N N . GLN A 1 125 ? -17.990 -2.068 15.047 1.00 55.69 125 GLN A N 1
ATOM 1025 C CA . GLN A 1 125 ? -18.725 -0.854 15.443 1.00 55.69 125 GLN A CA 1
ATOM 1026 C C . GLN A 1 125 ? -19.927 -0.528 14.538 1.00 55.69 125 GLN A C 1
ATOM 1028 O O . GLN A 1 125 ? -20.724 0.340 14.881 1.00 55.69 125 GLN A O 1
ATOM 1033 N N . ASN A 1 126 ? -20.055 -1.197 13.388 1.00 51.09 126 ASN A N 1
ATOM 1034 C CA . ASN A 1 126 ? -21.163 -1.025 12.439 1.00 51.09 126 ASN A CA 1
ATOM 1035 C C . ASN A 1 126 ? -22.240 -2.130 12.560 1.00 51.09 126 ASN A C 1
ATOM 1037 O O . ASN A 1 126 ? -23.082 -2.255 11.668 1.00 51.09 126 ASN A O 1
ATOM 1041 N N . LYS A 1 127 ? -22.183 -2.953 13.615 1.00 45.06 127 LYS A N 1
ATOM 1042 C CA . LYS A 1 127 ? -23.219 -3.925 13.998 1.00 45.06 127 LYS A CA 1
ATOM 1043 C C . LYS A 1 127 ? -24.017 -3.393 15.178 1.00 45.06 127 LYS A C 1
ATOM 1045 O O . LYS A 1 127 ? -25.237 -3.656 15.190 1.00 45.06 127 LYS A O 1
#

Radius of gyration: 15.84 Å; chains: 1; bounding box: 45×28×43 Å

Secondary structure (DSSP, 8-state):
-HHHHHHHHHHHHHHHHHHH--S-S-EE-SSEEESTTSS-TTS-EEGGGEEEEEEEEETTEEEEEEEES-HHHHHHTS-HHHHHHHHHHHHTT--SEEEEGGGSSS-HHHHHHHHHHHHHHHHHTT-

Sequence (127 aa):
MMLLDLGFIASLIYGVKNIIDKSPLLIISSEGISGRYILPLSEMLRWEEIDKIFIYPFRFQRIIGIEVKDPESVLMRMPEAKRRMAKWSRNMGYPTFNISTGLFNFKPDEFIEILEKFRTEKLGQNK

pLDDT: mean 85.55, std 9.5, range [45.06, 96.44]